Protein AF-A0A0B7HFI3-F1 (afdb_monomer_lite)

Foldseek 3Di:
DDDPDDVDPPDPPDPDDDQWDDDPFKIWGWDFDADPVGHTQKIWIWIATPPPRDIDIDMDGDDD

Structure (mmCIF, N/CA/C/O backbone):
data_AF-A0A0B7HFI3-F1
#
_entry.id   AF-A0A0B7HFI3-F1
#
loop_
_atom_site.group_PDB
_atom_site.id
_atom_site.type_symbol
_atom_site.label_atom_id
_atom_site.label_alt_id
_atom_site.label_comp_id
_atom_site.label_asym_id
_atom_site.label_entity_id
_atom_site.label_seq_id
_atom_site.pdbx_PDB_ins_code
_atom_site.Cartn_x
_atom_site.Cartn_y
_atom_site.Cartn_z
_atom_site.occupancy
_atom_site.B_iso_or_equiv
_atom_site.auth_seq_id
_atom_site.auth_comp_id
_atom_site.auth_asym_id
_atom_site.auth_atom_id
_atom_site.pdbx_PDB_model_num
ATOM 1 N N . MET A 1 1 ? -17.142 -15.463 1.006 1.00 32.88 1 MET A N 1
ATOM 2 C CA . MET A 1 1 ? -15.930 -15.427 1.850 1.00 32.88 1 MET A CA 1
ATOM 3 C C . MET A 1 1 ? -14.723 -15.570 0.933 1.00 32.88 1 MET A C 1
ATOM 5 O O . MET A 1 1 ? -14.420 -16.681 0.522 1.00 32.88 1 MET A O 1
ATOM 9 N N . PHE A 1 2 ? -14.128 -14.457 0.502 1.00 29.72 2 PHE A N 1
ATOM 10 C CA . PHE A 1 2 ? -12.932 -14.469 -0.347 1.00 29.72 2 PHE A CA 1
ATOM 11 C C . PHE A 1 2 ? -11.697 -14.401 0.560 1.00 29.72 2 PHE A C 1
ATOM 13 O O . PHE A 1 2 ? -11.507 -13.417 1.269 1.00 29.72 2 PHE A O 1
ATOM 20 N N . LEU A 1 3 ? -10.901 -15.474 0.584 1.00 33.91 3 LEU A N 1
ATOM 21 C CA . LEU A 1 3 ? -9.607 -15.518 1.266 1.00 33.91 3 LEU A CA 1
ATOM 22 C C . LEU A 1 3 ? -8.549 -14.896 0.351 1.00 33.91 3 LEU A C 1
ATOM 24 O O . LEU A 1 3 ? -8.244 -15.446 -0.707 1.00 33.91 3 LEU A O 1
ATOM 28 N N . ILE A 1 4 ? -7.968 -13.774 0.772 1.00 44.34 4 ILE A N 1
ATOM 29 C CA . ILE A 1 4 ? -6.760 -13.227 0.151 1.00 44.34 4 ILE A CA 1
ATOM 30 C C . ILE A 1 4 ? -5.598 -14.124 0.593 1.00 44.34 4 ILE A C 1
ATOM 32 O O . ILE A 1 4 ? -5.132 -14.053 1.729 1.00 44.34 4 ILE A O 1
ATOM 36 N N . TYR A 1 5 ? -5.169 -15.023 -0.291 1.00 37.00 5 TYR A N 1
ATOM 37 C CA . TYR A 1 5 ? -4.014 -15.890 -0.071 1.00 37.00 5 TYR A CA 1
ATOM 38 C C . TYR A 1 5 ? -2.744 -15.076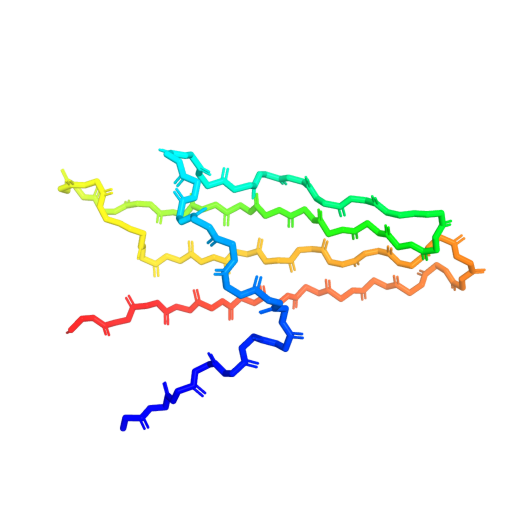 -0.354 1.00 37.00 5 TYR A C 1
ATOM 40 O O . TYR A 1 5 ? -2.322 -14.958 -1.502 1.00 37.00 5 TYR A O 1
ATOM 48 N N . LEU A 1 6 ? -2.149 -14.463 0.674 1.00 44.62 6 LEU A N 1
ATOM 49 C CA . LEU A 1 6 ? -0.835 -13.827 0.546 1.00 44.62 6 LEU A CA 1
ATOM 50 C C . LEU A 1 6 ? 0.242 -14.927 0.612 1.00 44.62 6 LEU A C 1
ATOM 52 O O . LEU A 1 6 ? 0.364 -15.578 1.649 1.00 44.62 6 LEU A O 1
ATOM 56 N N . PRO A 1 7 ? 1.032 -15.168 -0.453 1.00 38.62 7 PRO A N 1
ATOM 57 C CA . PRO A 1 7 ? 1.984 -16.282 -0.544 1.00 38.62 7 PRO A CA 1
ATOM 58 C C . PRO A 1 7 ? 3.290 -16.032 0.232 1.00 38.62 7 PRO A C 1
ATOM 60 O O . PRO A 1 7 ? 4.337 -16.580 -0.106 1.00 38.62 7 PRO A O 1
ATOM 63 N N . PHE A 1 8 ? 3.251 -15.198 1.270 1.00 46.06 8 PHE A N 1
ATOM 64 C CA . PHE A 1 8 ? 4.403 -14.918 2.116 1.00 46.06 8 PHE A CA 1
ATOM 65 C C . PHE A 1 8 ? 4.283 -15.721 3.411 1.00 46.06 8 PHE A C 1
ATOM 67 O O . PHE A 1 8 ? 3.172 -15.864 3.926 1.00 46.06 8 PHE A O 1
ATOM 74 N N . PRO A 1 9 ? 5.393 -16.259 3.957 1.00 46.22 9 PRO A N 1
ATOM 75 C CA . PRO A 1 9 ? 5.364 -16.862 5.281 1.00 46.22 9 PRO A CA 1
ATOM 76 C C . PRO A 1 9 ? 4.718 -15.851 6.225 1.00 46.22 9 PRO A C 1
ATOM 78 O O . PRO A 1 9 ? 5.181 -14.713 6.311 1.00 46.22 9 PRO A O 1
ATOM 81 N N . VAL A 1 10 ? 3.621 -16.254 6.871 1.00 51.88 10 VAL A N 1
ATOM 82 C CA . VAL A 1 10 ? 2.903 -15.466 7.880 1.00 51.88 10 VAL A CA 1
ATOM 83 C C . VAL A 1 10 ? 3.832 -15.282 9.077 1.00 51.88 10 VAL A C 1
ATOM 85 O O . VAL A 1 10 ? 3.768 -15.980 10.087 1.00 51.88 10 VAL A O 1
ATOM 88 N N . GLY A 1 11 ? 4.783 -14.364 8.917 1.00 48.47 11 GLY A N 1
ATOM 89 C CA . GLY A 1 11 ? 5.558 -13.800 9.998 1.00 48.47 11 GLY A CA 1
ATOM 90 C C . GLY A 1 11 ? 4.598 -13.163 10.992 1.00 48.47 11 GLY A C 1
ATOM 91 O O . GLY A 1 11 ? 3.488 -12.767 10.637 1.00 48.47 11 GLY A O 1
ATOM 92 N N . LYS A 1 12 ? 5.022 -13.098 12.256 1.00 49.72 12 LYS A N 1
ATOM 93 C CA . LYS A 1 12 ? 4.278 -12.437 13.335 1.00 49.72 12 LYS A CA 1
ATOM 94 C C . LYS A 1 12 ? 3.668 -11.136 12.810 1.00 49.72 12 LYS A C 1
ATOM 96 O O . LYS A 1 12 ? 4.413 -10.316 12.273 1.00 49.72 12 LYS A O 1
ATOM 101 N N . ASN A 1 13 ? 2.351 -10.968 12.975 1.00 54.69 13 ASN A N 1
ATOM 102 C CA . ASN A 1 13 ? 1.659 -9.726 12.637 1.00 54.69 13 ASN A CA 1
ATOM 103 C C . ASN A 1 13 ? 2.498 -8.545 13.135 1.00 54.69 13 ASN A C 1
ATOM 105 O O . ASN A 1 13 ? 2.810 -8.454 14.328 1.00 54.69 13 ASN A O 1
ATOM 109 N N . SER A 1 14 ? 2.920 -7.686 12.208 1.00 54.59 14 SER A N 1
ATOM 110 C CA . SER A 1 14 ? 3.611 -6.457 12.568 1.00 54.59 14 SER A CA 1
ATOM 111 C C . SER A 1 14 ? 2.661 -5.618 13.418 1.00 54.59 14 SER A C 1
ATOM 113 O O . SER A 1 14 ? 1.475 -5.514 13.111 1.00 54.59 14 SER A O 1
ATOM 115 N N . LYS A 1 15 ? 3.177 -4.992 14.480 1.00 64.06 15 LYS A N 1
ATOM 116 C CA . LYS A 1 15 ? 2.394 -4.031 15.273 1.00 64.06 15 LYS A CA 1
ATOM 117 C C . LYS A 1 15 ? 1.971 -2.805 14.448 1.00 64.06 15 LYS A C 1
ATOM 119 O O . LYS A 1 15 ? 1.123 -2.048 14.901 1.00 64.06 15 LYS A O 1
ATOM 124 N N . MET A 1 16 ? 2.579 -2.599 13.276 1.00 71.81 16 MET A N 1
ATOM 125 C CA . MET A 1 16 ? 2.328 -1.476 12.373 1.00 71.81 16 MET A CA 1
ATOM 126 C C . MET A 1 16 ? 2.153 -1.963 10.933 1.00 71.81 16 MET A C 1
ATOM 128 O O . MET A 1 16 ? 2.889 -2.845 10.480 1.00 71.81 16 MET A O 1
ATOM 132 N N . LEU A 1 17 ? 1.206 -1.364 10.213 1.00 78.56 17 LEU A N 1
ATOM 133 C CA . LEU A 1 17 ? 0.976 -1.649 8.799 1.00 78.56 17 LEU A CA 1
ATOM 134 C C . LEU A 1 17 ? 2.171 -1.163 7.955 1.00 78.56 17 LEU A C 1
ATOM 136 O O . LEU A 1 17 ? 2.679 -0.064 8.200 1.00 78.56 17 LEU A O 1
ATOM 140 N N . PRO A 1 18 ? 2.657 -1.964 6.992 1.00 80.69 18 PRO A N 1
ATOM 141 C CA . PRO A 1 18 ? 3.803 -1.594 6.170 1.00 80.69 18 PRO A CA 1
ATOM 142 C C . PRO A 1 18 ? 3.420 -0.510 5.159 1.00 80.69 18 PRO A C 1
ATOM 144 O O . PRO A 1 18 ? 2.555 -0.719 4.329 1.00 80.69 18 PRO A O 1
ATOM 147 N N . THR A 1 19 ? 4.101 0.632 5.158 1.00 85.56 19 THR A N 1
ATOM 148 C CA . THR A 1 19 ? 3.838 1.703 4.175 1.00 85.56 19 THR A CA 1
ATOM 149 C C . THR A 1 19 ? 4.609 1.519 2.871 1.00 85.56 19 THR A C 1
ATOM 151 O O . THR A 1 19 ? 4.205 2.030 1.829 1.00 85.56 19 THR A O 1
ATOM 154 N N . LYS A 1 20 ? 5.724 0.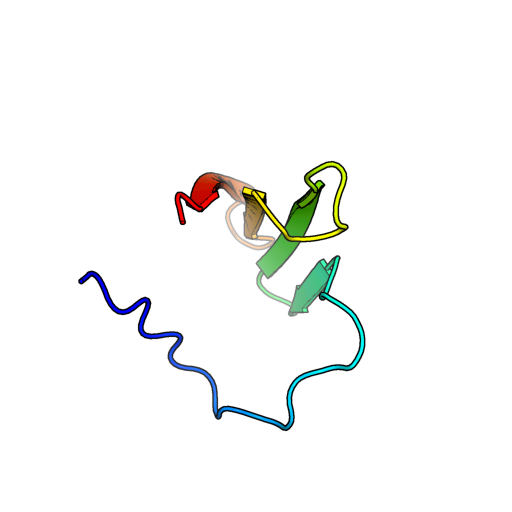781 2.902 1.00 87.44 20 LYS A N 1
ATOM 155 C CA . LYS A 1 20 ? 6.565 0.521 1.732 1.00 87.44 20 LYS A CA 1
ATOM 156 C C . LYS A 1 20 ? 7.305 -0.803 1.867 1.00 87.44 20 LYS A C 1
ATOM 158 O O . LYS A 1 20 ? 7.932 -1.065 2.891 1.00 87.44 20 LYS A O 1
ATOM 163 N N . VAL A 1 21 ? 7.290 -1.599 0.805 1.00 85.94 21 VAL A N 1
ATOM 164 C CA . VAL A 1 21 ? 8.094 -2.815 0.659 1.00 85.94 21 VAL A CA 1
ATOM 165 C C . VAL A 1 21 ? 8.850 -2.711 -0.657 1.00 85.94 21 VAL A C 1
ATOM 167 O O . VAL A 1 21 ? 8.242 -2.633 -1.718 1.00 85.94 21 VAL A O 1
ATOM 170 N N . SER A 1 22 ? 10.178 -2.690 -0.612 1.00 86.81 22 SER A N 1
ATOM 171 C CA . SER A 1 22 ? 11.011 -2.579 -1.813 1.00 86.81 22 SER A CA 1
ATOM 172 C C . SER A 1 22 ? 12.031 -3.704 -1.895 1.00 86.81 22 SER A C 1
ATOM 174 O O . SER A 1 22 ? 12.584 -4.135 -0.887 1.00 86.81 22 SER A O 1
ATOM 176 N N . SER A 1 23 ? 12.304 -4.126 -3.120 1.00 86.44 23 SER A N 1
ATOM 177 C CA . SER A 1 23 ? 13.390 -5.011 -3.522 1.00 86.44 23 SER A CA 1
ATOM 178 C C . SER A 1 23 ? 14.123 -4.367 -4.706 1.00 86.44 23 SER A C 1
ATOM 180 O O . SER A 1 23 ? 13.667 -3.362 -5.250 1.00 86.44 23 SER A O 1
ATOM 182 N N . ASP A 1 24 ? 15.233 -4.950 -5.153 1.00 84.88 24 ASP A N 1
ATOM 183 C CA . ASP A 1 24 ? 16.001 -4.437 -6.296 1.00 84.88 24 ASP A CA 1
ATOM 184 C C . ASP A 1 24 ? 15.172 -4.361 -7.590 1.00 84.88 24 ASP A C 1
ATOM 186 O O . ASP A 1 24 ? 15.458 -3.559 -8.478 1.00 84.88 24 ASP A O 1
ATOM 190 N N . ALA A 1 25 ? 14.141 -5.205 -7.711 1.00 85.62 25 ALA A N 1
ATOM 191 C CA . ALA A 1 25 ? 13.312 -5.326 -8.910 1.00 85.62 25 ALA A CA 1
ATOM 192 C C . ALA A 1 25 ? 11.944 -4.625 -8.824 1.00 85.62 25 ALA A C 1
ATOM 194 O O . ALA A 1 25 ? 11.305 -4.418 -9.855 1.00 85.62 25 ALA A O 1
ATOM 195 N N . TYR A 1 26 ? 11.462 -4.297 -7.625 1.00 86.31 26 TYR A N 1
ATOM 196 C CA . TYR A 1 26 ? 10.112 -3.766 -7.449 1.00 86.31 26 TYR A CA 1
ATOM 197 C C . TYR A 1 26 ? 9.960 -2.954 -6.167 1.00 86.31 26 TYR A C 1
ATOM 199 O O . TYR A 1 26 ? 10.662 -3.163 -5.181 1.00 86.31 26 TYR A O 1
ATOM 207 N N . THR A 1 27 ? 8.988 -2.052 -6.163 1.00 89.50 27 THR A N 1
ATOM 208 C CA . THR A 1 27 ? 8.552 -1.284 -5.000 1.00 89.50 27 THR A CA 1
ATOM 209 C C . THR A 1 27 ? 7.038 -1.368 -4.888 1.00 89.50 27 THR A C 1
ATOM 211 O O . THR A 1 27 ? 6.334 -1.073 -5.843 1.00 89.50 27 THR A O 1
ATOM 214 N N . TYR A 1 28 ? 6.549 -1.738 -3.711 1.00 87.88 28 TYR A N 1
ATOM 215 C CA . TYR A 1 28 ? 5.157 -1.611 -3.304 1.00 87.88 28 TYR A CA 1
ATOM 216 C C . TYR A 1 28 ? 5.051 -0.473 -2.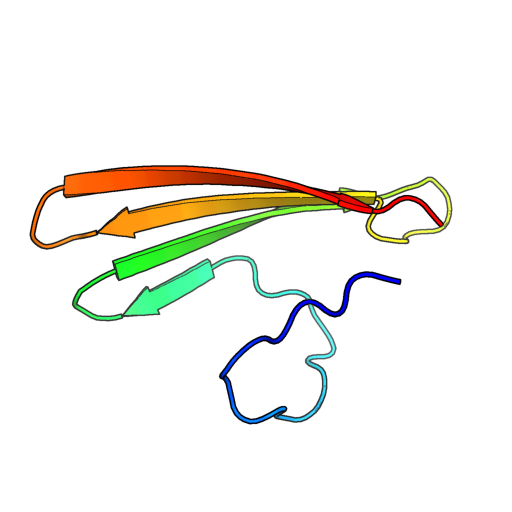293 1.00 87.88 28 TYR A C 1
ATOM 218 O O . TYR A 1 28 ? 5.821 -0.429 -1.330 1.00 87.88 28 TYR A O 1
ATOM 226 N N . THR A 1 29 ? 4.114 0.443 -2.505 1.00 90.25 29 THR A N 1
ATOM 227 C CA . THR A 1 29 ? 3.759 1.497 -1.545 1.00 90.25 29 THR A CA 1
ATOM 228 C C . THR A 1 29 ? 2.292 1.349 -1.186 1.00 90.25 29 THR A C 1
ATOM 230 O O . THR A 1 29 ? 1.463 1.188 -2.077 1.00 90.25 29 THR A O 1
ATOM 233 N N . TYR A 1 30 ? 1.982 1.396 0.103 1.00 87.94 30 TYR A N 1
ATOM 234 C CA . TYR A 1 30 ? 0.639 1.172 0.619 1.00 87.94 30 TYR A CA 1
ATOM 235 C C . TYR A 1 30 ? 0.103 2.439 1.272 1.00 87.94 30 TYR A C 1
ATOM 237 O O . TYR A 1 30 ? 0.756 3.028 2.136 1.00 87.94 30 TYR A O 1
ATOM 245 N N . GLU A 1 31 ? -1.106 2.818 0.886 1.00 90.50 31 GLU A N 1
ATOM 246 C CA . GLU A 1 31 ? -1.887 3.869 1.528 1.00 90.50 31 GLU A CA 1
ATOM 247 C C . GLU A 1 31 ? -3.136 3.244 2.143 1.00 90.50 31 GLU A C 1
ATOM 249 O O . GLU A 1 31 ? -3.741 2.341 1.563 1.00 90.50 31 GLU A O 1
ATOM 254 N N . TYR A 1 32 ? -3.502 3.711 3.332 1.00 87.75 32 TYR A N 1
ATOM 255 C CA . TYR A 1 32 ? -4.577 3.138 4.132 1.00 87.75 32 TYR A CA 1
ATOM 256 C C . TYR A 1 32 ? -5.586 4.225 4.483 1.00 87.75 32 TYR A C 1
ATOM 258 O O . TYR A 1 32 ? -5.200 5.286 4.975 1.00 87.75 32 TYR A O 1
ATOM 266 N N . GLU A 1 33 ? -6.868 3.944 4.277 1.00 88.62 33 GLU A N 1
ATOM 267 C CA . GLU A 1 33 ? -7.955 4.724 4.867 1.00 88.62 33 GLU A CA 1
ATOM 268 C C . GLU A 1 33 ? -8.514 3.960 6.066 1.00 88.62 33 GLU A C 1
ATOM 270 O O . GLU A 1 33 ? -8.615 2.728 6.045 1.00 88.62 33 GLU A O 1
ATOM 275 N N . PHE A 1 34 ? -8.848 4.706 7.116 1.00 84.94 34 PHE A N 1
ATOM 276 C CA . PHE A 1 34 ? -9.362 4.167 8.366 1.00 84.94 34 PHE A CA 1
ATOM 277 C C . PHE A 1 34 ? -10.754 4.724 8.645 1.00 84.94 34 PHE A C 1
ATOM 279 O O . PHE A 1 34 ? -11.049 5.874 8.310 1.00 84.94 34 PHE A O 1
ATOM 286 N N . ASP A 1 35 ? -11.600 3.930 9.293 1.00 85.19 35 ASP A N 1
ATOM 287 C CA . ASP A 1 35 ? -12.849 4.423 9.857 1.00 85.19 35 ASP A CA 1
ATOM 288 C C . ASP A 1 35 ? -12.626 5.219 11.156 1.00 85.19 35 ASP A C 1
ATOM 290 O O . ASP A 1 35 ? -11.514 5.384 11.666 1.00 85.19 35 ASP A O 1
ATOM 294 N N . LYS A 1 36 ? -13.732 5.716 11.714 1.00 84.88 36 LYS A N 1
ATOM 295 C CA . LYS A 1 36 ? -13.764 6.465 12.978 1.00 84.88 36 LYS A CA 1
ATOM 296 C C . LYS A 1 36 ? -13.300 5.653 14.200 1.00 84.88 36 LYS A C 1
ATOM 298 O O . LYS A 1 36 ? -13.027 6.249 15.237 1.00 84.88 36 LYS A O 1
ATOM 303 N N . GLU A 1 37 ? -13.279 4.325 14.104 1.00 87.00 37 GLU A N 1
ATOM 304 C CA . GLU A 1 37 ? -12.887 3.397 15.173 1.00 87.00 37 GLU A CA 1
ATOM 305 C C . GLU A 1 37 ? -11.420 2.953 15.026 1.00 87.00 37 GLU A C 1
ATOM 307 O O . GLU A 1 37 ? -10.858 2.345 15.937 1.00 87.00 37 GLU A O 1
ATOM 312 N N . GLY A 1 38 ? -10.768 3.332 13.921 1.00 78.19 38 GLY A N 1
ATOM 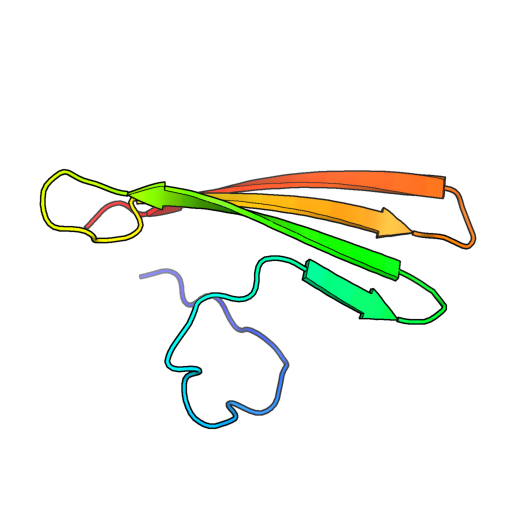313 C CA . GLY A 1 38 ? -9.370 3.040 13.628 1.00 78.19 38 GLY A CA 1
ATOM 314 C C . GLY A 1 38 ? -9.153 1.740 12.852 1.00 78.19 38 GLY A C 1
ATOM 315 O O . GLY A 1 38 ? -8.014 1.274 12.778 1.00 78.19 38 GLY A O 1
ATOM 316 N N . TYR A 1 39 ? -10.201 1.148 12.271 1.00 83.38 39 TYR A N 1
ATOM 317 C CA . TYR A 1 39 ? -10.083 -0.028 11.408 1.00 83.38 39 TYR A CA 1
ATOM 318 C C . TYR A 1 39 ? -9.831 0.367 9.955 1.00 83.38 39 TYR A C 1
ATOM 320 O O . TYR A 1 39 ? -10.331 1.381 9.480 1.00 83.38 39 TYR A O 1
ATOM 328 N N . VAL A 1 40 ? -9.047 -0.440 9.237 1.00 84.12 40 VAL A N 1
ATOM 329 C CA . VAL A 1 40 ? -8.715 -0.192 7.827 1.00 84.12 40 VAL A CA 1
ATOM 330 C C . VAL A 1 40 ? -9.920 -0.497 6.946 1.00 84.12 40 VAL A C 1
ATOM 332 O O . VAL A 1 40 ? -10.319 -1.651 6.829 1.00 84.12 40 VAL A O 1
ATOM 335 N N . THR A 1 41 ? -10.443 0.509 6.258 1.00 89.75 41 THR A N 1
ATOM 336 C CA . THR A 1 41 ? -11.562 0.358 5.317 1.00 89.75 41 THR A CA 1
ATOM 337 C C . THR A 1 41 ? -11.102 0.270 3.870 1.00 89.75 41 THR A C 1
ATOM 339 O O . THR A 1 41 ? -11.806 -0.292 3.030 1.00 89.75 41 THR A O 1
ATOM 342 N N . LYS A 1 42 ? -9.911 0.789 3.555 1.00 90.25 42 LYS A N 1
ATOM 343 C CA . LYS A 1 42 ? -9.375 0.775 2.193 1.00 90.25 42 LYS A CA 1
ATOM 344 C C . LYS A 1 42 ? -7.860 0.690 2.184 1.00 90.25 42 LYS A C 1
ATOM 346 O O . LYS A 1 42 ? -7.189 1.338 2.985 1.00 90.25 42 LYS A O 1
ATOM 351 N N . ILE A 1 43 ? -7.336 -0.096 1.251 1.00 91.56 43 ILE A N 1
ATOM 352 C CA . ILE A 1 43 ? -5.906 -0.235 0.984 1.00 91.56 43 ILE A CA 1
ATOM 353 C C . ILE A 1 43 ? -5.667 0.122 -0.479 1.00 91.56 43 ILE A C 1
ATOM 355 O O . ILE A 1 43 ? -6.238 -0.509 -1.368 1.00 91.56 43 ILE A O 1
ATOM 359 N N . THR A 1 44 ? -4.803 1.097 -0.734 1.00 91.50 44 THR A N 1
ATOM 360 C CA . THR A 1 44 ? -4.296 1.400 -2.074 1.00 91.50 44 THR A CA 1
ATOM 361 C C . THR A 1 44 ? -2.860 0.909 -2.165 1.00 91.50 44 THR A C 1
ATOM 363 O O . THR A 1 44 ? -1.965 1.441 -1.512 1.00 91.50 44 THR A O 1
ATOM 366 N N . GLU A 1 45 ? -2.639 -0.124 -2.968 1.00 92.00 45 GLU A N 1
ATOM 367 C CA . GLU A 1 45 ? -1.321 -0.652 -3.291 1.00 92.00 45 GLU A CA 1
ATOM 368 C C . GLU A 1 45 ? -0.836 -0.038 -4.606 1.00 92.00 45 GLU A C 1
ATOM 370 O O . GLU A 1 45 ? -1.462 -0.188 -5.654 1.00 92.00 45 GLU A O 1
ATOM 375 N N . ASN A 1 46 ? 0.308 0.634 -4.549 1.00 91.12 46 ASN A N 1
ATOM 376 C CA . ASN A 1 46 ? 1.016 1.168 -5.700 1.00 91.12 46 ASN A CA 1
ATOM 377 C C . ASN A 1 46 ? 2.246 0.302 -5.954 1.00 91.12 46 ASN A C 1
ATOM 379 O O . ASN A 1 46 ? 3.233 0.378 -5.217 1.00 91.12 46 ASN A O 1
ATOM 383 N N . TYR A 1 47 ? 2.181 -0.518 -6.995 1.00 89.06 47 TYR A N 1
ATOM 384 C CA . TYR A 1 47 ? 3.308 -1.293 -7.482 1.00 89.06 47 TYR A CA 1
ATOM 385 C C . TYR A 1 47 ? 4.082 -0.511 -8.538 1.00 89.06 47 TYR A C 1
ATOM 387 O O . TYR A 1 47 ? 3.505 0.031 -9.480 1.00 89.06 47 TYR A O 1
ATOM 395 N N . GLU A 1 48 ? 5.403 -0.536 -8.423 1.00 90.62 48 GLU A N 1
ATOM 396 C CA . GLU A 1 48 ? 6.334 -0.037 -9.422 1.00 90.62 48 GLU A CA 1
ATOM 397 C C . GLU A 1 48 ? 7.445 -1.061 -9.654 1.00 90.62 48 GLU A C 1
ATOM 399 O O . GLU A 1 48 ? 8.184 -1.426 -8.738 1.00 90.62 48 GLU A O 1
ATOM 404 N N . ASN A 1 49 ? 7.593 -1.511 -10.895 1.00 87.31 49 ASN A N 1
ATOM 405 C CA . ASN A 1 49 ? 8.701 -2.358 -11.309 1.00 87.31 49 ASN A CA 1
ATOM 406 C C . ASN A 1 49 ? 9.871 -1.486 -11.771 1.00 87.31 49 ASN A C 1
ATOM 408 O O . ASN A 1 49 ? 9.767 -0.718 -12.730 1.00 87.31 49 ASN A O 1
ATOM 412 N N . THR A 1 50 ? 11.017 -1.623 -11.112 1.00 80.06 50 THR A N 1
ATOM 413 C CA . THR A 1 50 ? 12.198 -0.793 -11.388 1.00 80.06 50 THR A CA 1
ATOM 414 C C . THR A 1 50 ? 12.894 -1.170 -12.697 1.00 80.06 50 THR A C 1
ATOM 416 O O . THR A 1 50 ? 13.639 -0.361 -13.247 1.00 80.06 50 THR A O 1
ATOM 419 N N . ARG A 1 51 ? 12.653 -2.379 -13.223 1.00 82.75 51 ARG A N 1
ATOM 420 C CA . ARG A 1 51 ? 13.337 -2.914 -14.411 1.00 82.75 51 ARG A CA 1
ATOM 421 C C . ARG A 1 51 ? 12.636 -2.560 -15.714 1.00 82.75 51 ARG A C 1
ATOM 423 O O . ARG A 1 51 ? 13.308 -2.218 -16.681 1.00 82.75 51 ARG A O 1
ATOM 430 N N . ASN A 1 52 ? 11.310 -2.647 -15.752 1.00 86.25 52 ASN A N 1
ATOM 431 C CA . ASN A 1 52 ? 10.518 -2.385 -16.962 1.00 86.25 52 ASN A CA 1
ATOM 432 C C . ASN A 1 52 ? 9.620 -1.137 -16.849 1.00 86.25 52 ASN A C 1
ATOM 434 O O . ASN A 1 52 ? 8.932 -0.810 -17.811 1.00 86.25 52 ASN A O 1
ATOM 438 N N . LYS A 1 53 ? 9.667 -0.411 -15.719 1.00 81.69 53 LYS A N 1
ATOM 439 C CA . LYS A 1 53 ? 8.857 0.789 -15.434 1.00 81.69 53 LYS A CA 1
ATOM 440 C C . LYS A 1 53 ? 7.343 0.545 -15.464 1.00 81.69 53 LYS A C 1
ATOM 442 O O . LYS A 1 53 ? 6.578 1.500 -15.596 1.00 81.69 53 LYS A O 1
ATOM 447 N N . GLU A 1 54 ? 6.903 -0.705 -15.337 1.00 86.00 54 GLU A N 1
ATOM 448 C CA . GLU A 1 54 ? 5.485 -1.018 -15.174 1.00 86.00 54 GLU A CA 1
ATOM 449 C C . GLU A 1 54 ? 4.975 -0.491 -13.835 1.00 86.00 54 GLU A C 1
ATOM 451 O O . GLU A 1 54 ? 5.662 -0.577 -12.811 1.00 86.00 54 GLU A O 1
ATOM 456 N N . LYS A 1 55 ? 3.756 0.050 -13.855 1.00 89.75 55 LYS A N 1
ATOM 457 C CA . LYS A 1 55 ? 3.073 0.556 -12.669 1.00 89.75 55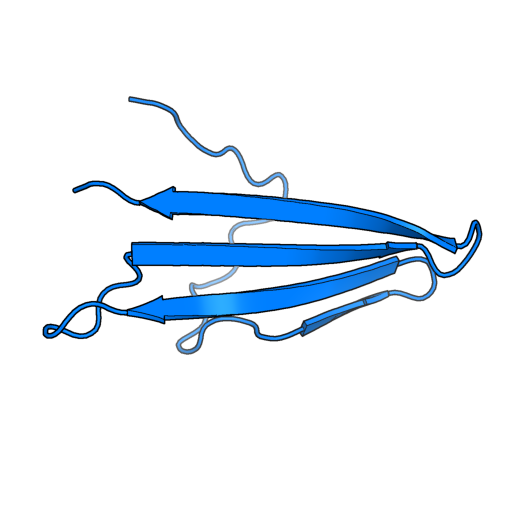 LYS A CA 1
ATOM 458 C C . LYS A 1 55 ? 1.664 -0.006 -12.618 1.00 89.75 55 LYS A C 1
ATOM 460 O O . LYS A 1 55 ? 0.939 0.081 -13.608 1.00 89.75 55 LYS A O 1
ATOM 465 N N . TYR A 1 56 ? 1.284 -0.537 -11.463 1.00 88.38 56 TYR A N 1
ATOM 466 C CA . TYR A 1 56 ? -0.076 -1.000 -11.204 1.00 88.38 56 TYR A CA 1
ATOM 467 C C . TYR A 1 56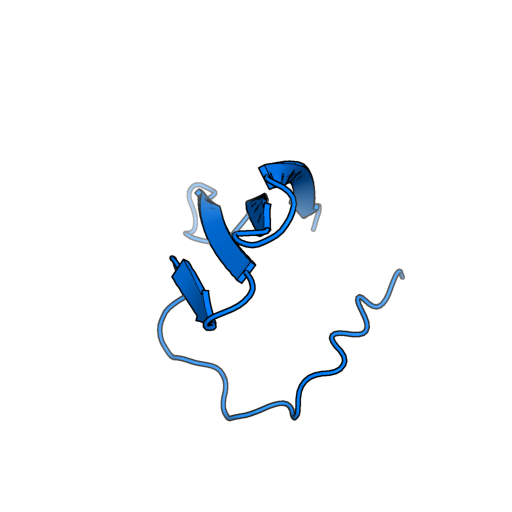 ? -0.583 -0.345 -9.928 1.00 88.38 56 TYR A C 1
ATOM 469 O O . TYR A 1 56 ? 0.157 -0.210 -8.954 1.00 88.38 56 TYR A O 1
ATOM 477 N N . VAL A 1 57 ? -1.845 0.065 -9.953 1.00 90.31 57 VAL A N 1
ATOM 478 C CA . VAL A 1 57 ? -2.542 0.571 -8.775 1.00 90.31 57 VAL A CA 1
ATOM 479 C C . VAL A 1 57 ? -3.688 -0.380 -8.495 1.00 90.31 57 VAL A C 1
ATOM 481 O O . VAL A 1 57 ? -4.558 -0.571 -9.345 1.00 90.31 57 VAL A O 1
ATOM 484 N N . THR A 1 58 ? -3.669 -0.975 -7.310 1.00 90.00 58 THR A N 1
ATOM 485 C CA . THR A 1 58 ? -4.712 -1.880 -6.842 1.00 90.00 58 THR A CA 1
ATOM 486 C C . THR A 1 58 ? -5.387 -1.251 -5.640 1.00 90.00 58 THR A C 1
ATOM 488 O O . THR A 1 58 ? -4.729 -0.890 -4.667 1.00 90.00 58 THR A O 1
ATOM 491 N N . THR A 1 59 ? -6.709 -1.141 -5.686 1.00 89.88 59 THR A N 1
ATOM 492 C CA . THR A 1 59 ? -7.507 -0.680 -4.550 1.00 89.88 59 THR A CA 1
ATOM 493 C C . THR A 1 59 ? -8.311 -1.843 -3.999 1.00 89.88 59 THR A C 1
ATOM 495 O O . THR A 1 59 ? -9.004 -2.536 -4.742 1.00 89.88 59 THR A O 1
ATOM 498 N N . ILE A 1 60 ? -8.211 -2.051 -2.691 1.00 89.50 60 ILE A N 1
ATOM 499 C CA . ILE A 1 60 ? -8.935 -3.080 -1.954 1.00 89.50 60 ILE A CA 1
ATOM 500 C C . ILE A 1 60 ? -9.831 -2.366 -0.950 1.00 89.50 60 ILE A C 1
ATOM 502 O O . ILE A 1 60 ? -9.335 -1.725 -0.026 1.00 89.50 60 ILE A O 1
ATOM 506 N N . GLU A 1 61 ? -11.142 -2.478 -1.137 1.00 89.44 61 GLU A N 1
ATOM 507 C CA . GLU A 1 61 ? -12.139 -1.999 -0.179 1.00 89.44 61 GLU A CA 1
ATOM 508 C C . GLU A 1 61 ? -12.529 -3.140 0.762 1.00 89.44 61 GLU A C 1
ATOM 510 O O . GLU A 1 61 ? -12.852 -4.249 0.327 1.00 89.44 61 GLU A O 1
ATOM 515 N N . ILE A 1 62 ? -12.475 -2.870 2.062 1.00 85.06 62 ILE A N 1
ATOM 516 C CA . ILE A 1 62 ? -12.790 -3.826 3.118 1.00 85.06 62 ILE A CA 1
ATOM 517 C C . ILE A 1 62 ? -14.172 -3.465 3.656 1.00 85.06 62 ILE A C 1
ATOM 519 O O . ILE A 1 62 ? -14.341 -2.466 4.350 1.00 85.06 62 ILE A O 1
ATOM 523 N N . ASN A 1 63 ? -15.159 -4.293 3.316 1.00 76.31 63 ASN A N 1
ATOM 524 C CA . ASN A 1 63 ? -16.509 -4.211 3.864 1.00 76.31 63 ASN A CA 1
ATOM 525 C C . ASN A 1 63 ? -16.662 -5.277 4.955 1.00 76.31 63 ASN A C 1
ATOM 527 O O . ASN A 1 63 ? -16.407 -6.458 4.694 1.00 76.31 63 ASN A O 1
ATOM 531 N N . TYR A 1 64 ? -17.034 -4.836 6.156 1.00 65.19 64 TYR A N 1
ATOM 532 C CA . TYR A 1 64 ? -17.234 -5.671 7.344 1.00 65.19 64 TYR A CA 1
ATOM 533 C C . TYR A 1 64 ? -18.636 -6.279 7.398 1.00 65.19 64 TYR A C 1
ATOM 535 O O . TYR A 1 64 ? -19.600 -5.584 7.000 1.00 65.19 64 TYR A O 1
#

Secondary structure (DSSP, 8-state):
-------S---S--SS--SEEE-SSEEEEEEEEE-TTS-EEEEEEEEEETTT--EEEEEEE---

pLDDT: mean 76.42, std 18.43, range [29.72, 92.0]

Radius of gyration: 13.43 Å; chains: 1; bounding box: 33×23×32 Å

Organism: NCBI:txid28188

Sequence (64 aa):
MFLIYLPFPVGKNSKMLPTKVSSDAYTYTYEYEFDKEGYVTKITENYENTRNKEKYVTTIEINY